Protein AF-A0A968TJS1-F1 (afdb_monomer)

Solvent-accessible surface area (backbone atoms only — not comparable to full-atom values): 4076 Å² total; per-residue (Å²): 136,73,88,71,68,76,77,70,71,46,72,63,58,57,50,46,28,70,76,62,41,80,39,79,45,83,73,48,78,35,94,84,80,20,41,25,31,39,22,33,30,77,57,91,94,42,29,42,37,36,35,32,25,41,40,97,91,49,78,43,79,75,47,75,47,80,47,134

Radius of gyration: 12.03 Å; Cα contacts (8 Å, |Δi|>4): 121; chains: 1; bounding box: 29×22×36 Å

Sequence (68 aa):
MSRENLRELSAEAIKAVIRSPDTKTKLRPGQHKGMVFAFEKPIGQTTLKVIAEIRDQDVWNVTAYEKD

Foldseek 3Di:
DDPPVQPPCPPVVLVCQVVDAPDKAFDAQDPVRFTWIWGWDDDPPWIKIWIWTDDDHDIDDIDIDTDD

pLDDT: mean 81.83, std 15.13, range [38.88, 94.81]

Nearest PDB structures (foldseek):
  4exr-assembly1_A-2  TM=4.885E-01  e=2.516E+00  Clostridioides difficile 630
  2gfg-assembly3_C  TM=5.307E-01  e=7.538E+00  Halalkalibacterium halodurans

Secondary structure (DSSP, 8-state):
--TTGGG-S-HHHHHHHHHS-SEEEEEEE-TTSSEEEEEEEEETTEEEEEEEEEETTEEEEEEEEEE-

Mean predicted aligned error: 6.74 Å

Structure (mmCIF, N/CA/C/O backbone):
data_AF-A0A968TJS1-F1
#
_entry.id   AF-A0A968TJS1-F1
#
loop_
_atom_site.group_PDB
_atom_site.id
_atom_site.type_symbol
_atom_site.label_atom_id
_atom_site.label_alt_id
_atom_site.label_comp_id
_atom_site.label_asym_id
_atom_site.label_entity_id
_atom_site.label_seq_id
_atom_site.pdbx_PDB_ins_code
_atom_site.Cartn_x
_atom_site.Cartn_y
_atom_site.Cartn_z
_atom_site.occupancy
_atom_site.B_iso_or_equiv
_atom_site.auth_seq_id
_atom_site.auth_comp_id
_atom_site.auth_asym_id
_atom_site.auth_atom_id
_atom_site.pdbx_PDB_model_num
ATOM 1 N N . MET A 1 1 ? -3.854 -6.798 24.282 1.00 39.84 1 MET A N 1
ATOM 2 C CA . MET A 1 1 ? -4.400 -6.824 22.912 1.00 39.84 1 MET A CA 1
ATOM 3 C C . MET A 1 1 ? -3.586 -7.819 22.106 1.00 39.84 1 MET A C 1
ATOM 5 O O . MET A 1 1 ? -2.404 -7.595 21.871 1.00 39.84 1 MET A O 1
ATOM 9 N N . SER A 1 2 ? -4.168 -8.991 21.870 1.00 38.88 2 SER A N 1
ATOM 10 C CA . SER A 1 2 ? -3.519 -10.180 21.311 1.00 38.88 2 SER A CA 1
ATOM 11 C C . SER A 1 2 ? -3.237 -9.994 19.819 1.00 38.88 2 SER A C 1
ATOM 13 O O . SER A 1 2 ? -4.046 -9.409 19.107 1.00 38.88 2 SER A O 1
ATOM 15 N N . ARG A 1 3 ? -2.121 -10.545 19.326 1.00 44.00 3 ARG A N 1
ATOM 16 C CA . ARG A 1 3 ? -1.678 -10.579 17.910 1.00 44.00 3 ARG A CA 1
ATOM 17 C C . ARG A 1 3 ? -2.662 -11.258 16.929 1.00 44.00 3 ARG A C 1
ATOM 19 O O . ARG A 1 3 ? -2.304 -11.505 15.781 1.00 44.00 3 ARG A O 1
ATOM 26 N N . GLU A 1 4 ? -3.868 -11.585 17.374 1.00 40.50 4 GLU A N 1
ATOM 27 C CA . GLU A 1 4 ? -4.841 -12.426 16.678 1.00 40.50 4 GLU A CA 1
ATOM 28 C C . GLU A 1 4 ? -5.764 -11.630 15.739 1.00 40.50 4 GLU A C 1
ATOM 30 O O . GLU A 1 4 ? -6.255 -12.203 14.774 1.00 40.50 4 GLU A O 1
ATOM 35 N N . ASN A 1 5 ? -5.880 -10.303 15.899 1.00 45.91 5 ASN A N 1
ATOM 36 C CA . ASN A 1 5 ? -6.680 -9.458 14.991 1.00 45.91 5 ASN A CA 1
ATOM 37 C C . ASN A 1 5 ? -6.006 -9.181 13.631 1.00 45.91 5 ASN A C 1
ATOM 39 O O . ASN A 1 5 ? -6.665 -8.789 12.673 1.00 45.91 5 ASN A O 1
ATOM 43 N N . LEU A 1 6 ? -4.696 -9.432 13.497 1.00 46.69 6 LEU A N 1
ATOM 44 C CA . LEU A 1 6 ? -3.948 -9.170 12.255 1.00 46.69 6 LEU A CA 1
ATOM 45 C C . LEU A 1 6 ? -4.332 -10.096 11.087 1.00 46.69 6 LEU A C 1
ATOM 47 O O . LEU A 1 6 ? -3.932 -9.837 9.953 1.00 46.69 6 LEU A O 1
ATOM 51 N N . ARG A 1 7 ? -5.064 -11.189 11.341 1.00 48.12 7 ARG A N 1
ATOM 52 C CA . ARG A 1 7 ? -5.382 -12.204 10.323 1.00 48.12 7 ARG A CA 1
ATOM 53 C C . ARG A 1 7 ? -6.668 -11.955 9.537 1.00 48.12 7 ARG A C 1
ATOM 55 O O . ARG A 1 7 ? -6.860 -12.637 8.535 1.00 48.12 7 ARG A O 1
ATOM 62 N N . GLU A 1 8 ? -7.493 -10.981 9.915 1.00 49.53 8 GLU A N 1
ATOM 63 C CA . GLU A 1 8 ? -8.786 -10.748 9.249 1.00 49.53 8 GLU A CA 1
ATOM 64 C C . GLU A 1 8 ? -8.943 -9.359 8.624 1.00 49.53 8 GLU A C 1
ATOM 66 O O . GLU A 1 8 ? -10.042 -8.958 8.244 1.00 49.53 8 GLU A O 1
ATOM 71 N N . LEU A 1 9 ? -7.840 -8.644 8.385 1.00 64.19 9 LEU A N 1
ATOM 72 C CA . LEU A 1 9 ? -7.866 -7.610 7.355 1.00 64.19 9 LEU A CA 1
ATOM 73 C C . LEU A 1 9 ? -8.037 -8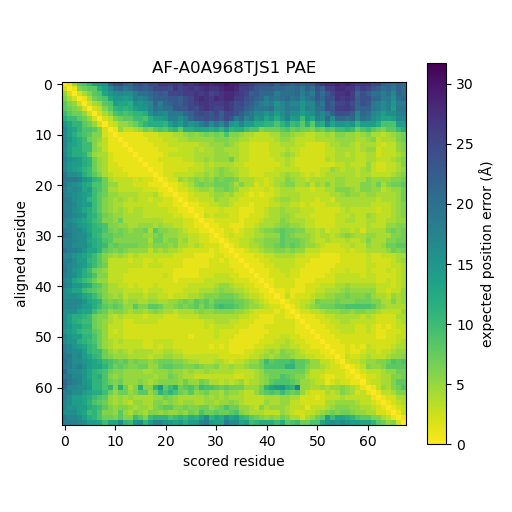.301 6.005 1.00 64.19 9 LEU A C 1
ATOM 75 O O . LEU A 1 9 ? -7.082 -8.827 5.430 1.00 64.19 9 LEU A O 1
ATOM 79 N N . SER A 1 10 ? -9.282 -8.347 5.526 1.00 74.50 10 SER A N 1
ATOM 80 C CA . SER A 1 10 ? -9.605 -9.005 4.270 1.00 74.50 10 SER A CA 1
ATOM 81 C C . SER A 1 10 ? -8.720 -8.438 3.158 1.00 74.50 10 SER A C 1
ATOM 83 O O . SER A 1 10 ? -8.472 -7.231 3.068 1.00 74.50 10 SER A O 1
ATOM 85 N N . ALA A 1 11 ? -8.226 -9.310 2.280 1.00 78.81 11 ALA A N 1
ATOM 86 C CA . ALA A 1 11 ? -7.434 -8.878 1.130 1.00 78.81 11 ALA A CA 1
ATOM 87 C C . ALA A 1 11 ? -8.182 -7.823 0.287 1.00 78.81 11 ALA A C 1
ATOM 89 O O . ALA A 1 11 ? -7.559 -7.002 -0.386 1.00 78.81 11 ALA A O 1
ATOM 90 N N . GLU A 1 12 ? -9.515 -7.825 0.339 1.00 80.56 12 GLU A N 1
ATOM 91 C CA . GLU A 1 12 ? -10.377 -6.820 -0.278 1.00 80.56 12 GLU A CA 1
ATOM 92 C C . GLU A 1 12 ? -10.261 -5.445 0.384 1.00 80.56 12 GLU A C 1
ATOM 94 O O . GLU A 1 12 ? -10.111 -4.456 -0.334 1.00 80.56 12 GLU A O 1
ATOM 99 N N . ALA A 1 13 ? -10.243 -5.369 1.719 1.00 81.94 13 ALA A N 1
ATOM 100 C CA . ALA A 1 13 ? -10.029 -4.118 2.442 1.00 81.94 13 ALA A CA 1
ATOM 101 C C . ALA A 1 13 ? -8.668 -3.507 2.083 1.00 81.94 13 ALA A C 1
ATOM 103 O O . ALA A 1 13 ? -8.589 -2.346 1.687 1.00 81.94 13 ALA A O 1
ATOM 104 N N . ILE A 1 14 ? -7.604 -4.313 2.101 1.00 84.00 14 ILE A N 1
ATOM 105 C CA . ILE A 1 14 ? -6.250 -3.868 1.740 1.00 84.00 14 ILE A CA 1
ATOM 106 C C . ILE A 1 14 ? -6.211 -3.343 0.294 1.00 84.00 14 ILE A C 1
ATOM 108 O O . ILE A 1 14 ? -5.686 -2.257 0.034 1.00 84.00 14 ILE A O 1
ATOM 112 N N . LYS A 1 15 ? -6.816 -4.072 -0.65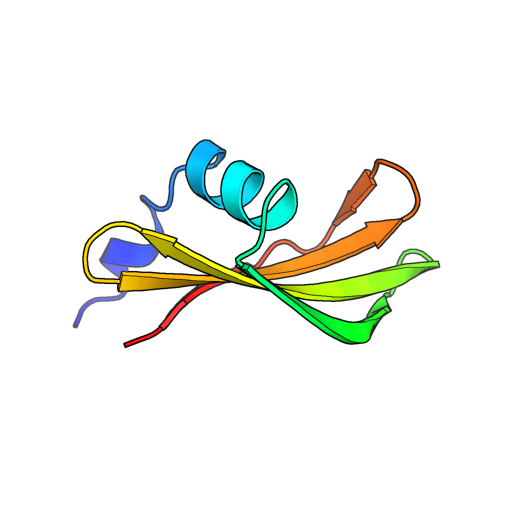4 1.00 84.06 15 LYS A N 1
ATOM 113 C CA . LYS A 1 15 ? -6.934 -3.627 -2.053 1.00 84.06 15 LYS A CA 1
ATOM 114 C C . LYS A 1 15 ? -7.722 -2.323 -2.171 1.00 84.06 15 LYS A C 1
ATOM 116 O O . LYS A 1 15 ? -7.337 -1.468 -2.965 1.00 84.06 15 LYS A O 1
ATOM 121 N N . ALA A 1 16 ? -8.797 -2.154 -1.404 1.00 84.50 16 ALA A N 1
ATOM 122 C CA . ALA A 1 16 ? -9.604 -0.938 -1.410 1.00 84.50 16 ALA A CA 1
ATOM 123 C C . ALA A 1 16 ? -8.813 0.280 -0.909 1.00 84.50 16 ALA A C 1
ATOM 125 O O . ALA A 1 16 ? -8.938 1.361 -1.486 1.00 84.50 16 ALA A O 1
ATOM 126 N N . VAL A 1 17 ? -7.963 0.104 0.108 1.00 87.06 17 VAL A N 1
ATOM 127 C CA . VAL A 1 17 ? -7.077 1.166 0.612 1.00 87.06 17 VAL A CA 1
ATOM 128 C C . VAL A 1 17 ? -6.015 1.551 -0.415 1.00 87.06 17 VAL A C 1
ATOM 130 O O . VAL A 1 17 ? -5.775 2.734 -0.620 1.00 87.06 17 VAL A O 1
ATOM 133 N N . ILE A 1 18 ? -5.420 0.585 -1.121 1.00 85.56 18 ILE A N 1
ATOM 134 C CA . ILE A 1 18 ? -4.429 0.880 -2.173 1.00 85.56 18 ILE A CA 1
ATOM 135 C C . ILE A 1 18 ? -5.084 1.562 -3.387 1.00 85.56 18 ILE A C 1
ATOM 137 O O . ILE A 1 18 ? -4.508 2.487 -3.960 1.00 85.56 18 ILE A O 1
ATOM 141 N N . ARG A 1 19 ? -6.283 1.117 -3.792 1.00 85.88 19 ARG A N 1
ATOM 142 C CA . ARG A 1 19 ? -6.992 1.631 -4.980 1.00 85.88 19 ARG A CA 1
ATOM 143 C C . ARG A 1 19 ? -7.614 3.007 -4.769 1.00 85.88 19 ARG A C 1
ATOM 145 O O . ARG A 1 19 ? -7.651 3.805 -5.701 1.00 85.88 19 ARG A O 1
ATOM 152 N N . SER A 1 20 ? -8.134 3.275 -3.576 1.00 86.75 20 SER A N 1
ATOM 153 C CA . SER A 1 20 ? -8.829 4.526 -3.264 1.00 86.75 20 SER A CA 1
ATOM 154 C C . SER A 1 20 ? -8.484 4.985 -1.847 1.00 86.75 20 SER A C 1
ATOM 156 O O . SER A 1 20 ? -9.352 4.922 -0.968 1.00 86.75 20 SER A O 1
ATOM 158 N N . PRO A 1 21 ? -7.221 5.384 -1.614 1.00 87.56 21 PRO A N 1
ATOM 159 C CA . PRO A 1 21 ? -6.777 5.905 -0.329 1.00 87.56 21 PRO A CA 1
ATOM 160 C C . PRO A 1 21 ? -7.361 7.295 -0.075 1.00 87.56 21 PRO A C 1
ATOM 162 O O . PRO A 1 21 ? -7.455 8.098 -1.002 1.00 87.56 21 PRO A O 1
ATOM 165 N N . ASP A 1 22 ? -7.653 7.608 1.186 1.00 87.81 22 ASP A N 1
ATOM 166 C CA . ASP A 1 22 ? -7.885 8.995 1.604 1.00 87.81 22 ASP A CA 1
ATOM 167 C C . ASP A 1 22 ? -6.560 9.753 1.662 1.00 87.81 22 ASP A C 1
ATOM 169 O O . ASP A 1 22 ? -6.448 10.891 1.216 1.00 87.81 22 ASP A O 1
ATOM 173 N N . THR A 1 23 ? -5.519 9.094 2.177 1.00 91.31 23 THR A N 1
ATOM 174 C CA . THR A 1 23 ? -4.167 9.654 2.226 1.00 91.31 23 THR A CA 1
ATOM 175 C C . THR A 1 23 ? -3.174 8.728 1.547 1.00 91.31 23 THR A C 1
ATOM 177 O O . THR A 1 23 ? -3.119 7.533 1.836 1.00 91.31 23 THR A O 1
ATOM 180 N N . LYS A 1 24 ? -2.344 9.298 0.669 1.00 93.06 24 LYS A N 1
ATOM 181 C CA . LYS A 1 24 ? -1.231 8.613 0.010 1.00 93.06 24 LYS A CA 1
ATOM 182 C C . LYS A 1 24 ? 0.063 9.380 0.253 1.00 93.06 24 LYS A C 1
ATOM 184 O O . LYS A 1 24 ? 0.239 10.484 -0.255 1.00 93.06 24 LYS A O 1
ATOM 189 N N . THR A 1 25 ? 1.001 8.747 0.943 1.00 93.81 25 THR A N 1
ATOM 190 C CA . THR A 1 25 ? 2.301 9.331 1.278 1.00 93.81 25 THR A CA 1
ATOM 191 C C . THR A 1 25 ? 3.416 8.528 0.634 1.00 93.81 25 THR A C 1
ATOM 193 O O . THR A 1 25 ? 3.535 7.320 0.827 1.00 93.81 25 THR A O 1
ATOM 196 N N . LYS A 1 26 ? 4.262 9.203 -0.142 1.00 94.38 26 LYS A N 1
ATOM 197 C CA . LYS A 1 26 ? 5.455 8.612 -0.751 1.00 94.38 26 LYS A CA 1
ATOM 198 C C . LYS A 1 26 ? 6.545 8.460 0.317 1.00 94.38 26 LYS A C 1
ATOM 200 O O . LYS A 1 26 ? 6.885 9.442 0.963 1.00 94.38 26 LYS A O 1
ATOM 205 N N . LEU A 1 27 ? 7.085 7.251 0.495 1.00 92.75 27 LEU A N 1
ATOM 206 C CA . LEU A 1 27 ? 8.083 6.966 1.534 1.00 92.75 27 LEU A CA 1
ATOM 207 C C . LEU A 1 27 ? 9.505 6.875 0.970 1.00 92.75 27 LEU A C 1
ATOM 209 O O . LEU A 1 27 ? 10.335 7.738 1.234 1.00 92.75 27 LEU A O 1
ATOM 213 N N . ARG A 1 28 ? 9.806 5.817 0.207 1.00 92.62 28 ARG A N 1
ATOM 214 C CA . ARG A 1 28 ? 11.162 5.520 -0.295 1.00 92.62 28 ARG A CA 1
ATOM 215 C C . ARG A 1 28 ? 11.148 4.605 -1.525 1.00 92.62 28 ARG A C 1
ATOM 217 O O . ARG A 1 28 ? 10.160 3.890 -1.708 1.00 92.62 28 ARG A O 1
ATOM 224 N N . PRO A 1 29 ? 12.184 4.636 -2.382 1.00 94.81 29 PRO A N 1
ATOM 225 C CA . PRO A 1 29 ? 12.311 3.671 -3.467 1.00 94.81 29 PRO A CA 1
ATOM 226 C C . PRO A 1 29 ? 12.267 2.248 -2.911 1.00 94.81 29 PRO A C 1
ATOM 228 O O . PRO A 1 29 ? 12.788 1.979 -1.825 1.00 94.81 29 PRO A O 1
ATOM 231 N N . GLY A 1 30 ? 11.582 1.367 -3.625 1.00 90.25 30 GLY A N 1
ATOM 232 C CA . GLY A 1 30 ? 11.453 -0.030 -3.253 1.00 90.25 30 GLY A CA 1
ATOM 233 C C . GLY A 1 30 ? 12.560 -0.898 -3.845 1.00 90.25 30 GLY A C 1
ATOM 234 O O . GLY A 1 30 ? 13.388 -0.442 -4.636 1.00 90.25 30 GLY A O 1
ATOM 235 N N . GLN A 1 31 ? 12.592 -2.163 -3.433 1.00 89.31 31 GLN A N 1
ATOM 236 C CA . GLN A 1 31 ? 13.632 -3.102 -3.864 1.00 89.31 31 GLN A CA 1
ATOM 237 C C . GLN A 1 31 ? 13.382 -3.639 -5.281 1.00 89.31 31 GLN A C 1
ATOM 239 O O . G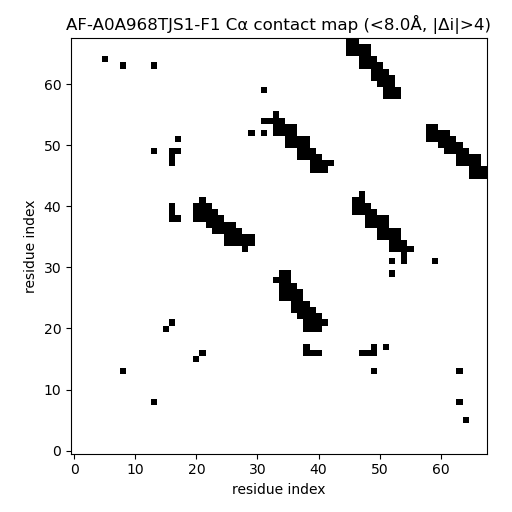LN A 1 31 ? 14.320 -4.044 -5.962 1.00 89.31 31 GLN A O 1
ATOM 244 N N . HIS A 1 32 ? 12.141 -3.581 -5.766 1.00 89.94 32 HIS A N 1
ATOM 245 C CA . HIS A 1 32 ? 11.704 -4.123 -7.055 1.00 89.94 32 HIS A CA 1
ATOM 246 C C . HIS A 1 32 ? 11.660 -3.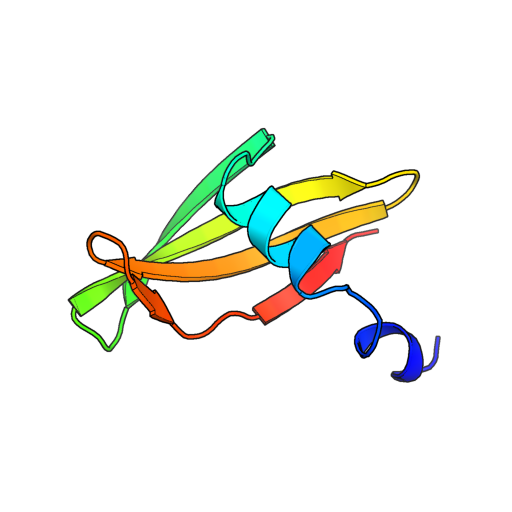054 -8.154 1.00 89.94 32 HIS A C 1
ATOM 248 O O . HIS A 1 32 ? 10.952 -3.191 -9.157 1.00 89.94 32 HIS A O 1
ATOM 254 N N . LYS A 1 33 ? 12.442 -1.978 -7.977 1.00 90.81 33 LYS A N 1
ATOM 255 C CA . LYS A 1 33 ? 12.425 -0.771 -8.821 1.00 90.81 33 LYS A CA 1
ATOM 256 C C . LYS A 1 33 ? 11.069 -0.047 -8.803 1.00 90.81 33 LYS A C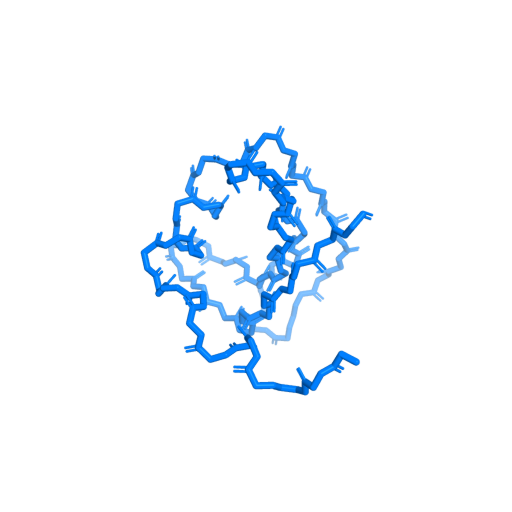 1
ATOM 258 O O . LYS A 1 33 ? 10.795 0.749 -9.697 1.00 90.81 33 LYS A O 1
ATOM 263 N N . GLY A 1 34 ? 10.222 -0.330 -7.813 1.0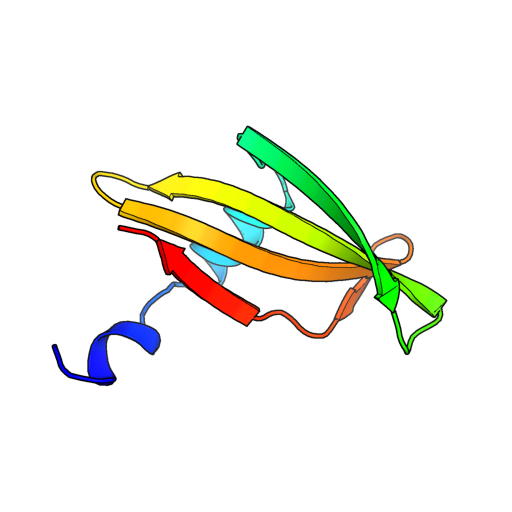0 91.81 34 GLY A N 1
ATOM 264 C CA . GLY A 1 34 ? 8.991 0.400 -7.550 1.00 91.81 34 GLY A CA 1
ATOM 265 C C . GLY A 1 34 ? 9.192 1.530 -6.547 1.00 91.81 34 GLY A C 1
ATOM 266 O O . GLY A 1 34 ? 10.307 1.859 -6.133 1.00 91.81 34 GLY A O 1
ATOM 267 N N . MET A 1 35 ? 8.082 2.127 -6.126 1.00 94.56 35 MET A N 1
ATOM 268 C CA . MET A 1 35 ? 8.052 3.156 -5.095 1.00 94.56 35 MET A CA 1
ATOM 269 C C . MET A 1 35 ? 7.191 2.698 -3.922 1.00 94.56 35 MET A C 1
ATOM 271 O O . MET A 1 35 ? 6.047 2.292 -4.110 1.00 94.56 35 MET A O 1
ATOM 275 N N . VAL A 1 36 ? 7.728 2.783 -2.705 1.00 94.19 36 VAL A N 1
ATOM 276 C CA . VAL A 1 36 ? 6.984 2.457 -1.486 1.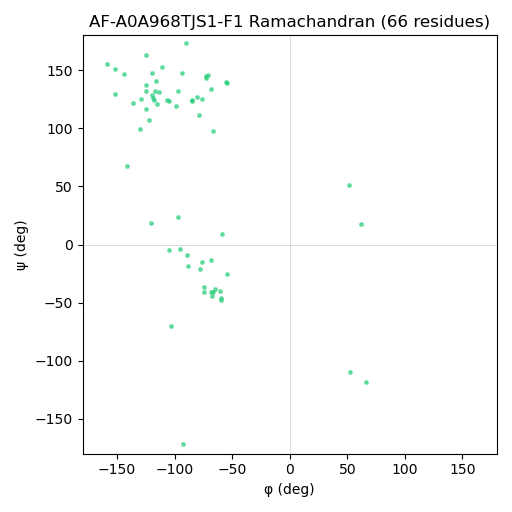00 94.19 36 VAL A CA 1
ATOM 277 C C . VAL A 1 36 ? 6.110 3.640 -1.093 1.00 94.19 36 VAL A C 1
ATOM 279 O O . VAL A 1 36 ? 6.598 4.762 -0.915 1.00 94.19 36 VAL A O 1
ATOM 282 N N . PHE A 1 37 ? 4.824 3.366 -0.914 1.00 93.94 37 PHE A N 1
ATOM 283 C CA . PHE A 1 37 ? 3.831 4.309 -0.427 1.00 93.94 37 PHE A CA 1
ATOM 284 C C . PHE A 1 37 ? 3.204 3.798 0.868 1.00 93.94 37 PHE A C 1
ATOM 286 O O . PHE A 1 37 ? 3.039 2.594 1.054 1.00 93.94 37 PHE A O 1
ATOM 293 N N . ALA A 1 38 ? 2.837 4.731 1.740 1.00 93.44 38 ALA A N 1
ATOM 294 C CA . ALA A 1 38 ? 1.857 4.506 2.788 1.00 93.44 38 ALA A CA 1
ATOM 295 C C . ALA A 1 38 ? 0.497 5.018 2.311 1.00 93.44 38 ALA A C 1
ATOM 297 O O . ALA A 1 38 ? 0.386 6.137 1.812 1.00 93.44 38 ALA A O 1
ATOM 298 N N . PHE A 1 39 ? -0.517 4.192 2.490 1.00 93.00 39 PHE A N 1
ATOM 299 C CA . PHE A 1 39 ? -1.910 4.452 2.192 1.00 93.00 39 PHE A CA 1
ATOM 300 C C . PHE A 1 39 ? -2.680 4.386 3.503 1.00 93.00 39 PHE A C 1
ATOM 302 O O . PHE A 1 39 ? -2.494 3.442 4.268 1.00 93.00 39 PHE A O 1
ATOM 309 N N . GLU A 1 40 ? -3.521 5.371 3.775 1.00 91.69 40 GLU A N 1
ATOM 310 C CA . GLU A 1 40 ? -4.382 5.374 4.957 1.00 91.69 40 GLU A CA 1
ATOM 311 C C . GLU A 1 40 ? -5.833 5.554 4.514 1.00 91.69 40 GLU A C 1
ATOM 313 O O . GLU A 1 40 ? -6.123 6.340 3.603 1.00 91.69 40 GLU A O 1
ATOM 318 N N . LYS A 1 41 ? -6.732 4.786 5.134 1.00 88.31 41 LYS A N 1
ATOM 319 C CA . LYS A 1 41 ? -8.171 4.868 4.892 1.00 88.31 41 LYS A CA 1
ATOM 320 C C . LYS A 1 41 ? -8.960 4.446 6.137 1.00 88.31 41 LYS A C 1
ATOM 322 O O . LYS A 1 41 ? -8.695 3.363 6.662 1.00 88.31 41 LYS A O 1
ATOM 327 N N . PRO A 1 42 ? -9.935 5.243 6.598 1.00 87.12 42 PRO A N 1
ATOM 328 C CA . PRO A 1 42 ? -10.838 4.841 7.668 1.00 87.12 42 PRO A CA 1
ATOM 329 C C . PRO A 1 42 ? -11.783 3.722 7.205 1.00 87.12 42 PRO A C 1
ATOM 331 O O . PRO A 1 42 ? -12.368 3.785 6.122 1.00 87.12 42 PRO A O 1
ATOM 334 N N . ILE A 1 43 ? -11.935 2.688 8.031 1.00 81.56 43 ILE A N 1
ATOM 335 C CA . ILE A 1 43 ? -12.862 1.570 7.835 1.00 81.56 43 ILE A CA 1
ATOM 336 C C . ILE A 1 43 ? -13.652 1.400 9.136 1.00 81.56 43 ILE A C 1
ATOM 338 O O . ILE A 1 43 ? -13.173 0.827 10.112 1.00 81.56 43 ILE A O 1
ATOM 342 N N . GLY A 1 44 ? -14.874 1.935 9.168 1.00 82.38 44 GLY A N 1
ATOM 343 C CA . GLY A 1 44 ? -15.679 1.968 10.389 1.00 82.38 44 GLY A CA 1
ATOM 344 C C . GLY A 1 44 ? -15.052 2.878 11.447 1.00 82.38 44 GLY A C 1
ATOM 345 O O . GLY A 1 44 ? -14.916 4.076 11.218 1.00 82.38 44 GLY A O 1
ATOM 346 N N . GLN A 1 45 ? -14.691 2.311 12.601 1.00 82.81 45 GLN A N 1
ATOM 347 C CA . GLN A 1 45 ? -14.077 3.041 13.720 1.00 82.81 45 GLN A CA 1
ATOM 348 C C . GLN A 1 45 ? -12.542 2.977 13.736 1.00 82.81 45 GLN A C 1
ATOM 350 O O . GLN A 1 45 ? -11.933 3.621 14.581 1.00 82.81 45 GLN A O 1
ATOM 355 N N . THR A 1 46 ? -11.914 2.229 12.820 1.00 82.50 46 THR A N 1
ATOM 356 C CA . THR A 1 46 ? -10.450 2.090 12.750 1.00 82.50 46 THR A CA 1
ATOM 357 C C . THR A 1 46 ? -9.893 2.770 11.504 1.00 82.50 46 THR A C 1
ATOM 359 O O . TH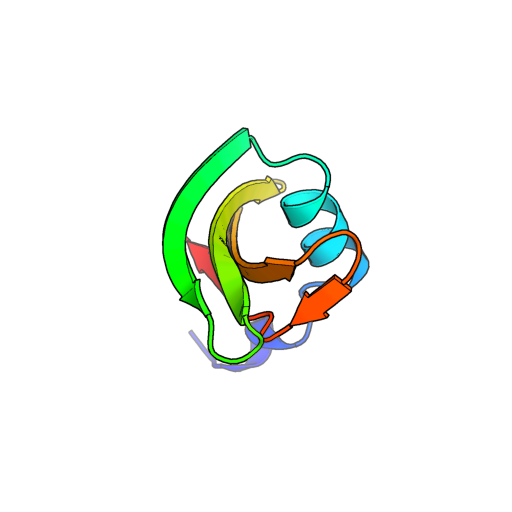R A 1 46 ? -10.576 2.864 10.480 1.00 82.50 46 THR A O 1
ATOM 362 N N . THR A 1 47 ? -8.640 3.223 11.551 1.00 87.69 47 THR A N 1
ATOM 363 C CA . THR A 1 47 ? -7.917 3.639 10.343 1.00 87.69 47 THR A CA 1
ATOM 364 C C . THR A 1 47 ? -7.008 2.515 9.889 1.00 87.69 47 THR A C 1
ATOM 366 O O . THR A 1 47 ? -6.081 2.123 10.595 1.00 87.69 47 THR A O 1
ATOM 369 N N . LEU A 1 48 ? -7.225 2.014 8.674 1.00 88.31 48 LEU A N 1
ATOM 370 C CA . LEU A 1 48 ? -6.333 1.031 8.092 1.00 88.31 48 LEU A CA 1
ATOM 371 C C . LEU A 1 48 ? -5.157 1.728 7.417 1.00 88.31 48 LEU A C 1
ATOM 373 O O . LEU A 1 48 ? -5.341 2.538 6.504 1.00 88.31 48 LEU A O 1
ATOM 377 N N . LYS A 1 49 ? -3.942 1.366 7.828 1.00 90.56 49 LYS A N 1
ATOM 378 C CA . LYS A 1 49 ? -2.709 1.795 7.183 1.00 90.56 49 LYS A CA 1
ATOM 379 C C . LYS A 1 49 ? -2.090 0.644 6.410 1.00 90.56 49 LYS A C 1
ATOM 381 O O . LYS A 1 49 ? -1.795 -0.410 6.966 1.00 90.56 49 LYS A O 1
ATOM 386 N N . VAL A 1 50 ? -1.855 0.865 5.124 1.00 91.00 50 VAL A N 1
ATOM 387 C CA . VAL A 1 50 ? -1.226 -0.095 4.218 1.00 91.00 50 VAL A CA 1
ATOM 388 C C . VAL A 1 50 ? 0.062 0.501 3.677 1.00 91.00 50 VAL A C 1
ATOM 390 O O . VAL A 1 50 ? 0.066 1.587 3.111 1.00 91.00 50 VAL A O 1
ATOM 393 N N . ILE A 1 51 ? 1.171 -0.210 3.827 1.00 92.50 51 ILE A N 1
ATOM 394 C CA . ILE A 1 51 ? 2.439 0.110 3.179 1.00 92.50 51 ILE A CA 1
ATOM 395 C C . ILE A 1 51 ? 2.621 -0.881 2.041 1.00 92.50 51 ILE A C 1
ATOM 397 O O . ILE A 1 51 ? 2.591 -2.084 2.279 1.00 92.50 51 ILE A O 1
ATOM 401 N N . ALA A 1 52 ? 2.797 -0.388 0.819 1.00 93.00 52 ALA A N 1
ATOM 402 C CA . ALA A 1 52 ? 3.045 -1.237 -0.339 1.00 93.00 52 ALA A CA 1
ATOM 403 C C . ALA A 1 52 ? 4.027 -0.579 -1.312 1.00 93.00 52 ALA A C 1
ATOM 405 O O . ALA A 1 52 ? 4.049 0.644 -1.475 1.00 93.00 52 ALA A O 1
ATOM 406 N N . GLU A 1 53 ? 4.839 -1.402 -1.965 1.00 94.00 53 GLU A N 1
ATOM 407 C CA . GLU A 1 53 ? 5.645 -1.011 -3.115 1.00 94.00 53 GLU A CA 1
ATOM 408 C C . GLU A 1 53 ? 4.798 -1.124 -4.384 1.00 94.00 53 GLU A C 1
ATOM 410 O O . GLU A 1 53 ? 4.264 -2.190 -4.673 1.00 94.00 53 GLU A O 1
ATOM 415 N N . ILE A 1 54 ? 4.685 -0.031 -5.139 1.00 91.75 54 ILE A N 1
ATOM 416 C CA . ILE A 1 54 ? 3.946 0.020 -6.405 1.00 91.75 54 ILE A CA 1
ATOM 417 C C . ILE A 1 54 ? 4.931 0.262 -7.546 1.00 91.75 54 ILE A C 1
ATOM 419 O O . ILE A 1 54 ? 5.724 1.210 -7.489 1.00 91.75 54 ILE A O 1
ATOM 423 N N . ARG A 1 55 ? 4.841 -0.542 -8.605 1.00 91.31 55 ARG A N 1
ATOM 424 C CA . ARG A 1 55 ? 5.478 -0.269 -9.899 1.00 91.31 55 ARG A CA 1
ATOM 425 C C . ARG A 1 55 ? 4.473 -0.585 -10.993 1.00 91.31 55 ARG A C 1
ATOM 427 O O . ARG A 1 55 ? 4.000 -1.711 -11.070 1.00 91.31 55 ARG A O 1
ATOM 434 N N . ASP A 1 56 ? 4.159 0.398 -11.826 1.00 87.81 56 ASP A N 1
ATOM 435 C CA . ASP A 1 56 ? 3.14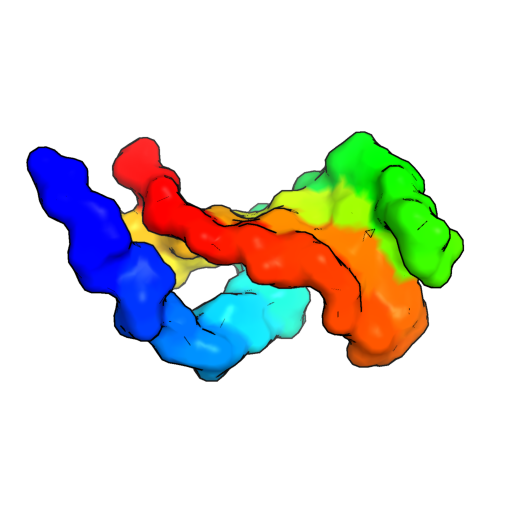9 0.261 -12.876 1.00 87.81 56 ASP A CA 1
ATOM 436 C C . ASP A 1 56 ? 1.813 -0.270 -12.311 1.00 87.81 56 ASP A C 1
ATOM 438 O O . ASP A 1 56 ? 1.140 0.451 -11.571 1.00 87.81 56 ASP A O 1
ATOM 442 N N . GLN A 1 57 ? 1.440 -1.515 -12.626 1.00 85.25 57 GLN A N 1
ATOM 443 C CA . GLN A 1 57 ? 0.224 -2.175 -12.126 1.00 85.25 57 GLN A CA 1
ATOM 444 C C . GLN A 1 57 ? 0.497 -3.231 -11.045 1.00 85.25 57 GLN A C 1
ATOM 446 O O . GLN A 1 57 ? -0.441 -3.779 -10.464 1.00 85.25 57 GLN A O 1
ATOM 451 N N . ASP A 1 58 ? 1.766 -3.499 -10.758 1.00 87.69 58 ASP A N 1
ATOM 452 C CA . ASP A 1 58 ? 2.190 -4.525 -9.824 1.00 87.69 58 ASP A CA 1
ATOM 453 C C . ASP A 1 58 ? 2.391 -3.953 -8.416 1.00 87.69 58 ASP A C 1
ATOM 455 O O . ASP A 1 58 ? 2.799 -2.800 -8.213 1.00 87.69 58 ASP A O 1
ATOM 459 N N . VAL A 1 59 ? 2.107 -4.797 -7.424 1.00 87.38 59 VAL A N 1
ATOM 460 C CA . VAL A 1 59 ? 2.152 -4.451 -6.003 1.00 87.38 59 VAL A CA 1
ATOM 461 C C . VAL A 1 59 ? 2.978 -5.490 -5.248 1.00 87.38 59 VAL A C 1
ATOM 463 O O . VAL A 1 59 ? 2.661 -6.678 -5.282 1.00 87.38 59 VAL A O 1
ATOM 466 N N . TRP A 1 60 ? 3.994 -5.039 -4.511 1.00 87.00 60 TRP A N 1
ATOM 467 C CA . TRP A 1 60 ? 4.853 -5.879 -3.667 1.00 87.00 60 TRP A CA 1
ATOM 468 C C . TRP A 1 60 ? 4.882 -5.395 -2.217 1.00 87.00 60 TRP A C 1
ATOM 470 O O . TRP A 1 60 ? 4.557 -4.245 -1.920 1.00 87.00 60 TRP A O 1
ATOM 480 N N . ASN A 1 61 ? 5.339 -6.277 -1.318 1.00 72.00 61 ASN A N 1
ATOM 481 C CA . ASN A 1 61 ? 5.637 -5.965 0.085 1.00 72.00 61 ASN A CA 1
ATOM 482 C C . ASN A 1 61 ? 4.482 -5.256 0.806 1.00 72.00 61 ASN A C 1
ATOM 484 O O . ASN A 1 61 ? 4.669 -4.196 1.404 1.00 72.00 61 ASN A O 1
ATOM 488 N N . VAL A 1 62 ? 3.283 -5.833 0.704 1.00 83.06 62 VAL A N 1
ATOM 489 C CA . VAL A 1 62 ? 2.080 -5.275 1.318 1.00 83.06 62 VAL A CA 1
ATOM 490 C C . VAL A 1 62 ? 2.073 -5.600 2.807 1.00 83.06 62 VAL A C 1
ATOM 492 O O . VAL A 1 62 ? 1.883 -6.750 3.195 1.00 83.06 62 VAL A O 1
ATOM 495 N N . THR A 1 63 ? 2.240 -4.575 3.633 1.00 86.56 63 THR A N 1
ATOM 496 C CA . THR A 1 63 ? 2.083 -4.663 5.086 1.00 86.56 63 THR A CA 1
ATOM 497 C C . THR A 1 63 ? 0.902 -3.800 5.493 1.00 86.56 63 THR A C 1
ATOM 499 O O . THR A 1 63 ? 0.909 -2.596 5.246 1.00 86.56 63 THR A O 1
ATOM 502 N N . ALA A 1 64 ? -0.102 -4.398 6.126 1.00 84.75 64 ALA A N 1
ATOM 503 C CA . ALA A 1 64 ? -1.273 -3.693 6.631 1.00 84.75 64 ALA A CA 1
ATOM 504 C C . ALA A 1 64 ? -1.334 -3.791 8.157 1.00 84.75 64 ALA A C 1
ATOM 506 O O . ALA A 1 64 ? -1.016 -4.836 8.724 1.00 84.75 64 ALA A O 1
ATOM 507 N N . TYR A 1 65 ? -1.721 -2.702 8.811 1.00 83.19 65 TYR A N 1
ATOM 508 C CA . TYR A 1 65 ? -1.975 -2.662 10.246 1.00 83.19 65 TYR A CA 1
ATOM 509 C C . TYR A 1 65 ? -3.007 -1.586 10.573 1.00 83.19 65 TYR A C 1
ATOM 511 O O . TYR A 1 65 ? -3.135 -0.580 9.869 1.00 83.19 65 TYR A O 1
ATOM 519 N N . GLU A 1 66 ? -3.748 -1.820 11.645 1.00 83.00 66 GLU A N 1
ATOM 520 C CA . GLU A 1 66 ? -4.688 -0.858 12.207 1.00 83.00 66 GLU A CA 1
ATOM 521 C C . GLU A 1 66 ? -3.923 0.269 12.911 1.00 83.00 66 GLU A C 1
ATOM 523 O O . GLU A 1 66 ? -2.858 0.054 13.498 1.00 83.00 66 GLU A O 1
ATOM 528 N N . LYS A 1 67 ? -4.450 1.485 12.807 1.00 73.56 67 LYS A N 1
ATOM 529 C CA . LYS A 1 67 ? -3.937 2.688 13.451 1.00 73.56 67 LYS A CA 1
ATOM 530 C C . LYS A 1 67 ? -5.065 3.255 14.318 1.00 73.56 67 LYS A C 1
ATOM 532 O O . LYS A 1 67 ? -6.041 3.762 13.761 1.00 73.56 67 LYS A O 1
ATOM 537 N N . ASP A 1 68 ? -4.909 3.098 15.634 1.00 66.31 68 ASP A N 1
ATOM 538 C CA . ASP A 1 68 ? -5.694 3.759 16.694 1.00 66.31 68 ASP A CA 1
ATOM 539 C C . ASP A 1 68 ? -5.465 5.281 16.699 1.00 66.31 68 ASP A C 1
ATOM 541 O O . ASP A 1 68 ? -4.302 5.712 16.478 1.00 66.31 68 ASP A O 1
#